Protein AF-A0AA37JH60-F1 (afdb_monomer)

Solvent-accessible surface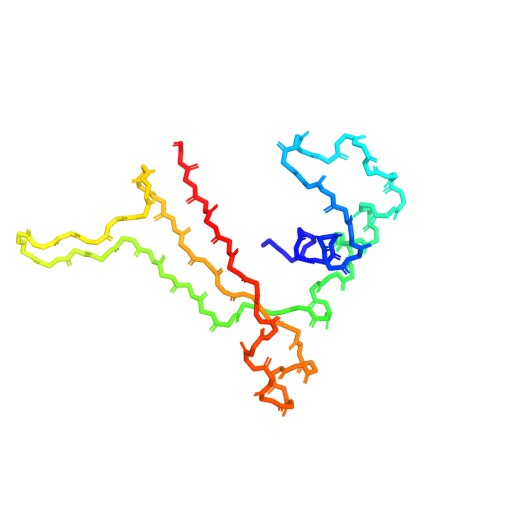 area (backbone atoms only — not comparable to full-atom values): 5062 Å² total; per-residue (Å²): 115,43,31,59,54,47,40,43,76,73,70,50,81,56,92,77,51,67,80,89,51,57,68,72,58,52,51,48,26,67,72,46,19,67,81,45,38,43,81,74,48,75,45,64,66,47,76,58,92,96,43,74,49,64,44,82,52,86,10,35,41,37,34,31,33,38,58,66,36,58,76,70,66,45,72,92,68,53,45,79,44,81,50,60,110

Radius of gyration: 14.91 Å; Cα contacts (8 Å, |Δi|>4): 125; chains: 1; bounding box: 33×31×42 Å

pLDDT: mean 94.72, std 3.54, range [78.69, 98.56]

Mean predicted aligned error: 3.16 Å

InterPro domains:
  IPR015315 Protein of unknown function DUF1963 [PF09234] (25-84)
  IPR035948 YwqG-like superfamily [SSF103032] (29-84)

Organism: NCBI:txid154046

Foldseek 3Di:
DQLVLVCVVVVDDQVVHCPPPDPVSSVCSVVCSVVFKDWPDKDFWDDDDPDIDADDARKIKTKMDTPVCVVVVVSVSIDIDIDHD

Sequence (85 aa):
MFAECDLVNQGYYLGNGWVKIPKEVRQRAEETARDRWMLLFQLDIVEYGDFELMFGNCGHIYFYITKEDLAARRFDRIWLVLQCY

Nearest PDB structures (foldseek):
  1pv5-assembly1_A  TM=8.615E-01  e=5.041E-02  Bacillus subtilis
  3dni-assembly1_A-2  TM=5.118E-01  e=3.784E+00  Bos taurus

Secondary structure (DSSP, 8-state):
-HHHHHHHHTT---EEEETTS-HHHHHHHHHHHHHHEEEEEEE--EEETTEEE-BTTTBEEEEEEEHHHHHTT-GGG-EEEEE--

Structure (mmCIF, N/CA/C/O backbone):
data_AF-A0AA37JH60-F1
#
_entry.id   AF-A0AA37JH60-F1
#
loop_
_atom_site.group_PDB
_atom_site.id
_atom_site.type_symbol
_atom_site.label_atom_id
_atom_site.label_alt_id
_atom_site.label_comp_id
_atom_site.label_asym_id
_atom_site.label_entity_id
_atom_site.label_seq_id
_atom_site.pdbx_PDB_ins_code
_atom_site.Cartn_x
_atom_site.Cartn_y
_atom_site.Cartn_z
_atom_site.occupancy
_atom_site.B_iso_or_equiv
_atom_site.auth_seq_id
_atom_site.auth_comp_id
_atom_site.auth_asym_id
_atom_site.auth_atom_id
_atom_site.pdbx_PDB_model_num
ATOM 1 N N . MET A 1 1 ? 4.145 0.039 4.921 1.00 90.06 1 MET A N 1
ATOM 2 C CA . MET A 1 1 ? 3.156 1.125 5.021 1.00 90.06 1 MET A CA 1
ATOM 3 C C . MET A 1 1 ? 1.774 0.595 5.427 1.00 90.06 1 MET A C 1
ATOM 5 O O . MET A 1 1 ? 0.763 0.893 4.800 1.00 90.06 1 MET A O 1
ATOM 9 N N . PHE A 1 2 ? 1.715 -0.253 6.466 1.00 95.44 2 PHE A N 1
ATOM 10 C CA . PHE A 1 2 ? 0.460 -0.902 6.873 1.00 95.44 2 PHE A CA 1
ATOM 11 C C . PHE A 1 2 ? -0.469 0.068 7.598 1.00 95.44 2 PHE A C 1
ATOM 13 O O . PHE A 1 2 ? -1.668 0.084 7.340 1.00 95.44 2 PHE A O 1
ATOM 20 N N . ALA A 1 3 ? 0.094 0.881 8.491 1.00 95.50 3 ALA A N 1
ATOM 21 C CA . ALA A 1 3 ? -0.662 1.863 9.247 1.00 95.50 3 ALA A CA 1
ATOM 22 C C . ALA A 1 3 ? -1.224 2.957 8.329 1.00 95.50 3 ALA A C 1
ATOM 24 O O . ALA A 1 3 ? -2.367 3.355 8.503 1.00 95.50 3 ALA A O 1
ATOM 25 N N . GLU A 1 4 ? -0.485 3.372 7.297 1.00 94.62 4 GLU A N 1
ATOM 26 C CA . GLU A 1 4 ? -0.979 4.289 6.269 1.00 94.62 4 GLU A CA 1
ATOM 27 C C . GLU A 1 4 ? -2.208 3.719 5.552 1.00 94.62 4 GLU A C 1
ATOM 29 O O . GLU A 1 4 ? -3.230 4.396 5.461 1.00 94.62 4 GLU A O 1
ATOM 34 N N . CYS A 1 5 ? -2.140 2.460 5.099 1.00 95.38 5 CYS A N 1
ATOM 35 C CA . CYS A 1 5 ? -3.282 1.790 4.469 1.00 95.38 5 CYS A CA 1
ATOM 36 C C . CYS A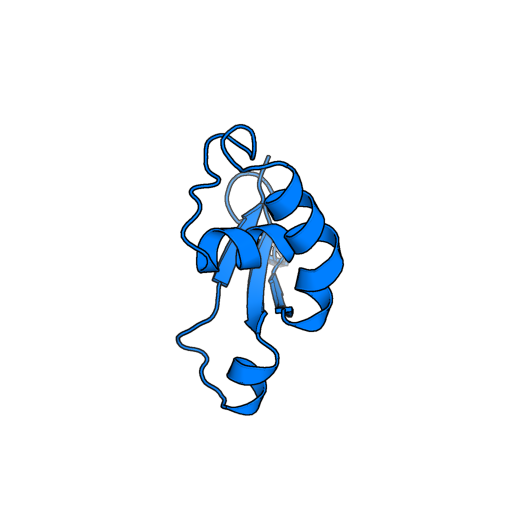 1 5 ? -4.481 1.724 5.422 1.00 95.38 5 CYS A C 1
ATOM 38 O O . CYS A 1 5 ? -5.610 2.009 5.025 1.00 95.38 5 CYS A O 1
ATOM 40 N N . ASP A 1 6 ? -4.240 1.405 6.696 1.00 95.56 6 ASP A N 1
ATOM 41 C CA . ASP A 1 6 ? -5.304 1.320 7.690 1.00 95.56 6 ASP A CA 1
ATOM 42 C C . ASP A 1 6 ? -5.962 2.677 7.969 1.00 95.56 6 ASP A C 1
ATOM 44 O O . ASP A 1 6 ? -7.186 2.768 8.042 1.00 95.56 6 ASP A O 1
ATOM 48 N N . LEU A 1 7 ? -5.168 3.742 8.073 1.00 95.25 7 LEU A N 1
ATOM 49 C CA . LEU A 1 7 ? -5.653 5.097 8.317 1.00 95.25 7 LEU A CA 1
ATOM 50 C C . LEU A 1 7 ? -6.440 5.644 7.123 1.00 95.25 7 LEU A C 1
ATOM 52 O O . LEU A 1 7 ? -7.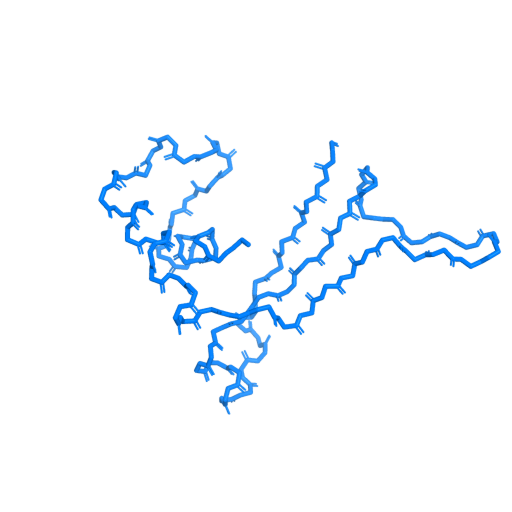519 6.207 7.314 1.00 95.25 7 LEU A O 1
ATOM 56 N N . VAL A 1 8 ? -5.957 5.454 5.892 1.00 93.06 8 VAL A N 1
ATOM 57 C CA . VAL A 1 8 ? -6.700 5.893 4.699 1.00 93.06 8 VAL A CA 1
ATOM 58 C C . VAL A 1 8 ? -8.006 5.115 4.559 1.00 93.06 8 VAL A C 1
ATOM 60 O O . VAL A 1 8 ? -9.041 5.712 4.270 1.00 93.06 8 VAL A O 1
ATOM 63 N N . ASN A 1 9 ? -8.002 3.811 4.843 1.00 92.56 9 ASN A N 1
ATOM 64 C CA . ASN A 1 9 ? -9.214 2.994 4.813 1.00 92.56 9 ASN A CA 1
ATOM 65 C C . ASN A 1 9 ? -10.239 3.400 5.893 1.00 92.56 9 ASN A C 1
ATOM 67 O O . ASN A 1 9 ? -11.438 3.208 5.713 1.00 92.56 9 ASN A O 1
ATOM 71 N N . GLN A 1 10 ? -9.785 4.003 6.997 1.00 93.19 10 GLN A N 1
ATOM 72 C CA . GLN A 1 10 ? -10.643 4.649 8.000 1.00 93.19 10 GLN A CA 1
ATOM 73 C C . GLN A 1 10 ? -11.121 6.058 7.583 1.00 93.19 10 GLN A C 1
ATOM 75 O O . GLN A 1 10 ? -11.899 6.678 8.306 1.00 93.19 10 GLN A O 1
ATOM 80 N N . GLY A 1 11 ? -10.680 6.572 6.430 1.00 94.12 11 GLY A N 1
ATOM 81 C CA . GLY A 1 11 ? -11.075 7.871 5.880 1.00 94.12 11 GLY A CA 1
ATOM 82 C C . GLY A 1 11 ? -10.134 9.033 6.217 1.00 94.12 11 GLY A C 1
ATOM 83 O O . GLY A 1 11 ? -10.482 10.188 5.964 1.00 94.12 11 GLY A O 1
ATOM 84 N N . TYR A 1 12 ? -8.950 8.773 6.780 1.00 94.81 12 TYR A N 1
ATOM 85 C CA . TYR A 1 12 ? -7.989 9.832 7.096 1.00 94.81 12 TYR A CA 1
ATOM 86 C C . TYR A 1 12 ? -7.156 10.243 5.876 1.00 94.81 12 TYR A C 1
ATOM 88 O O . TYR A 1 12 ? -6.580 9.418 5.172 1.00 94.81 12 TYR A O 1
ATOM 96 N N . TYR A 1 13 ? -7.024 11.554 5.666 1.00 91.75 13 TYR A N 1
ATOM 97 C CA . TYR A 1 13 ? -6.139 12.129 4.653 1.00 91.75 13 TYR A CA 1
ATOM 98 C C . TYR A 1 13 ? -4.698 12.246 5.179 1.00 91.75 13 TYR A C 1
ATOM 100 O O . TYR A 1 13 ? -4.454 12.977 6.141 1.00 91.75 13 TYR A O 1
ATOM 108 N N . LEU A 1 14 ? -3.740 11.568 4.530 1.00 90.88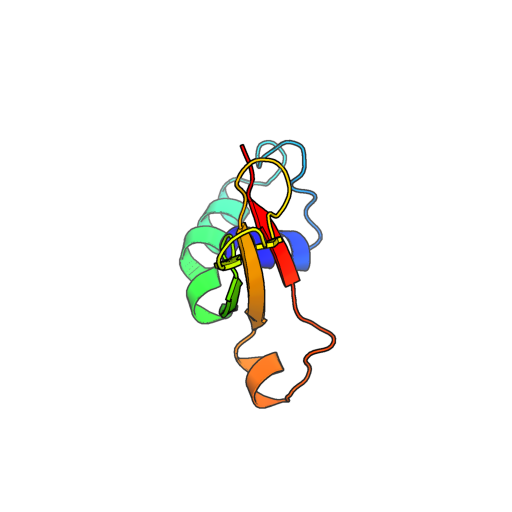 14 LEU A N 1
ATOM 109 C CA . LEU A 1 14 ? -2.334 11.489 4.976 1.00 90.88 14 LEU A CA 1
ATOM 110 C C . LEU A 1 14 ? -1.375 12.471 4.284 1.00 90.88 14 LEU A C 1
ATOM 112 O O . LEU A 1 14 ? -0.216 12.580 4.678 1.00 90.88 14 LEU A O 1
ATOM 116 N N . GLY A 1 15 ? -1.830 13.209 3.269 1.00 78.69 15 GLY A N 1
ATOM 117 C CA . GLY A 1 15 ? -0.974 14.031 2.399 1.00 78.69 15 GLY A CA 1
ATOM 118 C C . GLY A 1 15 ? -0.343 15.279 3.037 1.00 78.69 15 GLY A C 1
ATOM 119 O O . GLY A 1 15 ? 0.291 16.049 2.335 1.00 78.69 15 GLY A O 1
ATOM 120 N N . ASN A 1 16 ? -0.513 15.505 4.342 1.00 85.50 16 ASN A N 1
ATOM 121 C CA . ASN A 1 16 ? 0.240 16.507 5.117 1.00 85.50 16 ASN A CA 1
ATOM 122 C C . ASN A 1 16 ? 0.943 15.844 6.316 1.00 85.50 16 ASN A C 1
ATOM 124 O O . ASN A 1 16 ? 1.042 16.418 7.404 1.00 85.50 16 ASN A O 1
ATOM 128 N N . GLY A 1 17 ? 1.336 14.581 6.147 1.00 87.12 17 GLY A N 1
ATOM 129 C CA . GLY A 1 17 ? 1.738 13.723 7.248 1.00 87.12 17 GLY A CA 1
ATOM 130 C C . GLY A 1 17 ? 0.574 13.438 8.199 1.00 87.12 17 GLY A C 1
ATOM 131 O O . GLY A 1 17 ? -0.603 13.590 7.873 1.00 87.12 17 GLY A O 1
ATOM 132 N N . TRP A 1 18 ? 0.909 13.007 9.411 1.00 91.88 18 TRP A N 1
ATOM 133 C CA . TRP A 1 18 ? -0.063 12.448 10.354 1.00 91.88 18 TRP A CA 1
ATOM 134 C C . TRP A 1 18 ? -0.516 13.444 11.433 1.00 91.88 18 TRP A C 1
ATOM 136 O O . TRP A 1 18 ? -1.135 13.062 12.423 1.00 91.88 18 TRP A O 1
ATOM 146 N N . VAL A 1 19 ? -0.203 14.733 11.267 1.00 89.69 19 VAL A N 1
ATOM 147 C CA . VAL A 1 19 ? -0.397 15.771 12.298 1.00 89.69 19 VAL A CA 1
ATOM 148 C C . VAL A 1 19 ? -1.864 15.907 12.718 1.00 89.69 19 VAL A C 1
ATOM 150 O O . VAL A 1 19 ? -2.152 16.124 13.890 1.00 89.69 19 VAL A O 1
ATOM 153 N N . LYS A 1 20 ? -2.797 15.752 11.772 1.00 91.38 20 LYS A N 1
ATOM 154 C CA . LYS A 1 20 ? -4.243 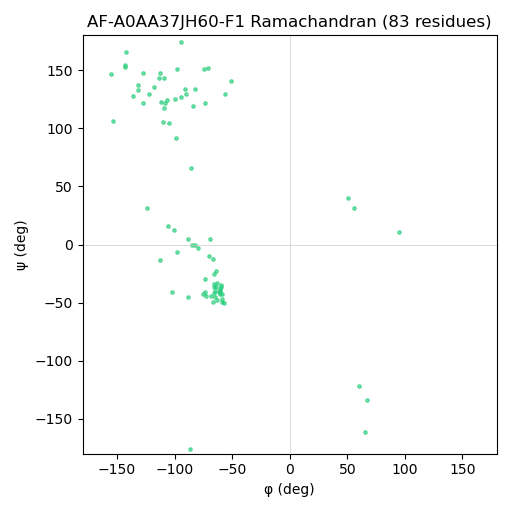15.896 12.014 1.00 91.38 20 LYS A CA 1
ATOM 155 C C . LYS A 1 20 ? -4.915 14.621 12.536 1.00 91.38 20 LYS A C 1
ATOM 157 O O . LYS A 1 20 ? -6.122 14.625 12.757 1.00 91.38 20 LYS A O 1
ATOM 162 N N . ILE A 1 21 ? -4.164 13.535 12.714 1.00 95.06 21 ILE A N 1
ATOM 163 C CA . ILE A 1 21 ? -4.709 12.244 13.134 1.00 95.06 21 ILE A CA 1
ATOM 164 C C . ILE A 1 21 ? -4.592 12.136 14.661 1.00 95.06 21 ILE A C 1
ATOM 166 O O . ILE A 1 21 ? -3.488 12.313 15.197 1.00 95.06 21 ILE A O 1
ATOM 170 N N . PRO A 1 22 ? -5.691 11.830 15.380 1.00 96.19 22 PRO A N 1
ATOM 171 C CA . PRO A 1 22 ? -5.653 11.636 16.826 1.00 96.19 22 PRO A CA 1
ATOM 172 C C . PRO A 1 22 ? -4.562 10.643 17.238 1.00 96.19 22 PRO A C 1
ATOM 174 O O . PRO A 1 22 ? -4.313 9.648 16.552 1.00 96.19 22 PRO A O 1
ATOM 177 N N . LYS A 1 23 ? -3.872 10.922 18.347 1.00 95.62 23 LYS A N 1
ATOM 178 C CA . LYS A 1 23 ? -2.703 10.137 18.774 1.00 95.62 23 LYS A CA 1
ATOM 179 C C . LYS A 1 23 ? -3.066 8.673 19.021 1.00 95.62 23 LYS A C 1
ATOM 181 O O . LYS A 1 23 ? -2.326 7.790 18.604 1.00 95.62 23 LYS A O 1
ATOM 186 N N . GLU A 1 24 ? -4.220 8.426 19.626 1.00 96.62 24 GLU A N 1
ATOM 187 C CA . GLU A 1 24 ? -4.713 7.087 19.952 1.00 96.62 24 GLU A CA 1
ATOM 188 C C . GLU A 1 24 ? -5.014 6.276 18.686 1.00 96.62 24 GLU A C 1
ATOM 190 O O . GLU A 1 24 ? -4.819 5.062 18.652 1.00 96.62 24 GLU A O 1
ATOM 195 N N . VAL A 1 25 ? -5.472 6.948 17.627 1.00 96.62 25 VAL A N 1
ATOM 196 C CA . VAL A 1 25 ? -5.755 6.321 16.331 1.00 96.62 25 VAL A CA 1
ATOM 197 C C . VAL A 1 25 ? -4.454 5.958 15.619 1.00 96.62 25 VAL A C 1
ATOM 199 O O . VAL A 1 25 ? -4.329 4.837 15.131 1.00 96.62 25 VAL A O 1
ATOM 202 N N . ARG A 1 26 ? -3.463 6.863 15.618 1.00 95.75 26 ARG A N 1
ATOM 203 C CA . ARG A 1 26 ? -2.122 6.590 15.069 1.00 95.75 26 ARG A CA 1
ATOM 204 C C . ARG A 1 26 ? -1.479 5.388 15.748 1.00 95.75 26 ARG A C 1
ATOM 206 O O . ARG A 1 26 ? -1.084 4.450 15.066 1.00 95.75 26 ARG A O 1
ATOM 213 N N . GLN A 1 27 ? -1.468 5.393 17.080 1.00 96.31 27 GLN A N 1
ATOM 214 C CA . GLN A 1 27 ? -0.902 4.309 17.875 1.00 96.31 27 GLN A CA 1
ATOM 215 C C . GLN A 1 27 ? -1.590 2.973 17.568 1.00 96.31 27 GLN A C 1
ATOM 217 O O . GLN A 1 27 ? -0.927 1.980 17.286 1.00 96.31 27 GLN A O 1
ATOM 222 N N . ARG A 1 28 ? -2.927 2.951 17.528 1.00 96.50 28 ARG A N 1
ATOM 223 C CA . ARG A 1 28 ? -3.672 1.732 17.189 1.00 96.50 28 ARG A CA 1
ATOM 224 C C . ARG A 1 28 ? -3.356 1.225 15.783 1.00 96.50 28 ARG A C 1
ATOM 226 O O . ARG A 1 28 ? -3.263 0.014 15.586 1.00 96.50 28 ARG A O 1
ATOM 233 N N . ALA A 1 29 ? -3.227 2.119 14.804 1.00 95.94 29 ALA A N 1
ATOM 234 C CA . ALA A 1 29 ? -2.875 1.739 13.440 1.00 95.94 29 ALA A CA 1
ATOM 235 C C . ALA A 1 29 ? -1.461 1.138 13.387 1.00 95.94 29 ALA A C 1
ATOM 237 O O . ALA A 1 29 ? -1.268 0.081 12.792 1.00 95.94 29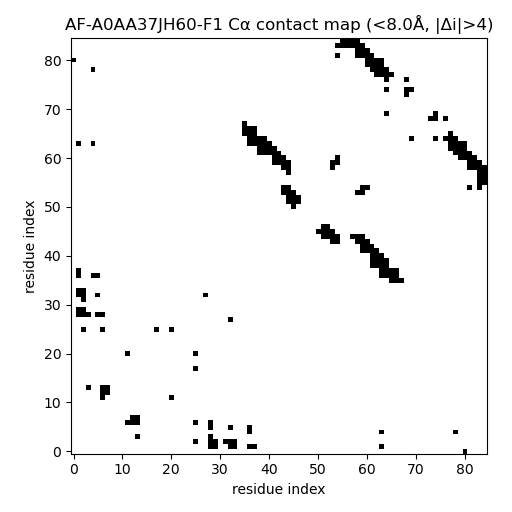 ALA A O 1
ATOM 238 N N . GLU A 1 30 ? -0.490 1.755 14.060 1.00 95.44 30 GLU A N 1
ATOM 239 C CA . GLU A 1 30 ? 0.883 1.245 14.158 1.00 95.44 30 GLU A CA 1
ATOM 240 C C . GLU A 1 30 ? 0.950 -0.140 14.816 1.00 95.44 30 GLU A C 1
ATOM 242 O O . GLU A 1 30 ? 1.654 -1.021 14.317 1.00 95.44 30 GLU A O 1
ATOM 247 N N . GLU A 1 31 ? 0.183 -0.351 15.887 1.00 96.62 31 GLU A N 1
ATOM 248 C CA . GLU A 1 31 ? 0.165 -1.604 16.647 1.00 96.62 31 GLU A CA 1
ATOM 249 C C . GLU A 1 31 ? -0.566 -2.736 15.911 1.00 96.62 31 GLU A C 1
ATOM 251 O O . GLU A 1 31 ? -0.099 -3.871 15.917 1.00 96.62 31 GLU A O 1
ATOM 256 N N . THR A 1 32 ? -1.699 -2.446 15.259 1.00 96.31 32 THR A N 1
ATOM 257 C CA . THR A 1 32 ? -2.642 -3.494 14.812 1.00 96.31 32 THR A CA 1
ATOM 258 C C . THR A 1 32 ? -2.753 -3.651 13.298 1.00 96.31 32 THR A C 1
ATOM 260 O O . THR A 1 32 ? -3.324 -4.633 12.819 1.00 96.31 32 THR A O 1
ATOM 263 N N . ALA A 1 33 ? -2.243 -2.712 12.492 1.00 96.81 33 ALA A N 1
ATOM 264 C CA . ALA A 1 33 ? -2.448 -2.782 11.043 1.00 96.81 33 ALA A CA 1
ATOM 265 C C . ALA A 1 33 ? -1.799 -4.027 10.419 1.00 96.81 33 ALA A C 1
ATOM 267 O O . ALA A 1 33 ? -2.364 -4.602 9.493 1.00 96.81 33 ALA A O 1
ATOM 268 N N . ARG A 1 34 ? -0.663 -4.495 10.954 1.00 95.56 34 ARG A N 1
ATOM 269 C CA . ARG A 1 34 ? 0.034 -5.713 10.488 1.00 95.56 34 ARG A CA 1
ATOM 270 C C . ARG A 1 34 ? -0.784 -6.995 10.682 1.00 95.56 34 ARG A C 1
ATOM 272 O O . ARG A 1 34 ? -0.571 -7.984 9.976 1.00 95.56 34 ARG A O 1
ATOM 279 N N . ASP A 1 35 ? -1.743 -6.984 11.603 1.00 96.12 35 ASP A N 1
ATOM 280 C CA . ASP A 1 35 ? -2.620 -8.131 11.828 1.00 96.12 35 ASP A CA 1
ATOM 281 C C . ASP A 1 35 ? -3.647 -8.278 10.705 1.00 96.12 35 ASP A C 1
ATOM 283 O O . ASP A 1 35 ? -4.026 -9.401 10.367 1.00 96.12 35 ASP A O 1
ATOM 287 N N . ARG A 1 36 ? -4.047 -7.162 10.085 1.00 95.38 36 ARG A N 1
ATOM 288 C CA . ARG A 1 36 ? -5.091 -7.102 9.052 1.00 95.38 36 ARG A CA 1
ATOM 289 C C . ARG A 1 36 ? -4.536 -6.982 7.638 1.00 95.38 36 ARG A C 1
ATOM 291 O O . ARG A 1 36 ? -5.055 -7.629 6.735 1.00 95.38 36 ARG A O 1
ATOM 298 N N . TRP A 1 37 ? -3.496 -6.181 7.447 1.00 97.62 37 TRP A N 1
ATOM 299 C CA . TRP A 1 37 ? -2.911 -5.860 6.148 1.00 97.62 37 TRP A CA 1
ATOM 300 C C . TRP A 1 37 ? -1.682 -6.709 5.843 1.00 97.62 37 TRP A C 1
ATOM 302 O O . TRP A 1 37 ? -0.937 -7.104 6.739 1.00 97.62 37 TRP A O 1
ATOM 312 N N . MET A 1 38 ? -1.436 -6.944 4.558 1.00 97.44 38 MET A N 1
ATOM 313 C CA . MET A 1 38 ? -0.224 -7.589 4.071 1.00 97.44 38 MET A CA 1
ATOM 314 C C . MET A 1 38 ? 0.250 -6.987 2.747 1.00 97.44 38 MET A C 1
ATOM 316 O O . MET A 1 38 ? -0.538 -6.420 1.990 1.00 97.44 38 MET A O 1
ATOM 320 N N . LEU A 1 39 ? 1.555 -7.102 2.491 1.00 97.50 39 LEU A N 1
ATOM 321 C CA . LEU A 1 39 ? 2.150 -6.748 1.207 1.00 97.50 39 LEU A CA 1
ATOM 322 C C . LEU A 1 39 ? 1.773 -7.832 0.193 1.00 97.50 39 LEU A C 1
ATOM 324 O O . LEU A 1 39 ? 2.065 -9.006 0.413 1.00 97.50 39 LEU A O 1
ATOM 328 N N . LEU A 1 40 ? 1.114 -7.430 -0.888 1.00 98.00 40 LEU A N 1
ATOM 329 C CA . LEU A 1 40 ? 0.751 -8.308 -1.996 1.00 98.00 40 LEU A CA 1
ATOM 330 C C . LEU A 1 40 ? 1.869 -8.363 -3.038 1.00 98.00 40 LEU A C 1
ATOM 332 O O . LEU A 1 40 ? 2.219 -9.438 -3.516 1.00 98.00 40 LEU A O 1
ATOM 336 N N . PHE A 1 41 ? 2.416 -7.202 -3.392 1.00 97.62 41 PHE A N 1
ATOM 337 C CA . PHE A 1 41 ? 3.449 -7.078 -4.412 1.00 97.62 41 PHE A CA 1
ATOM 338 C C . PHE A 1 41 ? 4.282 -5.822 -4.170 1.00 97.62 41 PHE A C 1
ATOM 340 O O . PHE A 1 41 ? 3.763 -4.808 -3.703 1.00 97.62 41 PHE A O 1
ATOM 347 N N . GLN A 1 42 ? 5.563 -5.891 -4.505 1.00 96.44 42 GLN A N 1
ATOM 348 C CA . GLN A 1 42 ? 6.469 -4.752 -4.540 1.00 96.44 42 GLN A CA 1
ATOM 349 C C . GLN A 1 42 ? 7.219 -4.795 -5.865 1.00 96.44 42 GLN A C 1
ATOM 351 O O . GLN A 1 42 ? 7.675 -5.864 -6.275 1.00 96.44 42 GLN A O 1
ATOM 356 N N . LEU A 1 43 ? 7.357 -3.632 -6.498 1.00 96.12 43 LEU A N 1
ATOM 357 C CA . LEU A 1 43 ? 8.204 -3.457 -7.666 1.00 96.12 43 LEU A CA 1
ATOM 358 C C . LEU A 1 43 ? 9.151 -2.289 -7.429 1.00 96.12 43 LEU A C 1
ATOM 360 O O . LEU A 1 43 ? 8.727 -1.166 -7.141 1.00 96.12 43 LEU A O 1
ATOM 364 N N . ASP A 1 44 ? 10.430 -2.616 -7.517 1.00 93.50 44 ASP A N 1
ATOM 365 C CA . ASP A 1 44 ? 11.533 -1.669 -7.514 1.00 93.50 44 ASP A CA 1
ATOM 366 C C . ASP A 1 44 ? 11.799 -1.169 -8.948 1.00 93.50 44 ASP A C 1
ATOM 368 O O . ASP A 1 44 ? 11.078 -1.527 -9.885 1.00 93.50 44 ASP A O 1
ATOM 372 N N . ILE A 1 45 ? 12.839 -0.363 -9.123 1.00 93.44 45 ILE A N 1
ATOM 373 C CA . ILE A 1 45 ? 13.399 -0.011 -10.418 1.00 93.44 45 ILE A CA 1
ATOM 374 C C . ILE A 1 45 ? 13.777 -1.309 -11.143 1.00 93.44 45 ILE A C 1
ATOM 376 O O . ILE A 1 45 ? 14.431 -2.193 -10.583 1.00 93.44 45 ILE A O 1
ATOM 380 N N . VAL A 1 46 ? 13.329 -1.441 -12.391 1.00 94.50 46 VAL A N 1
ATOM 381 C CA . VAL A 1 46 ? 13.675 -2.581 -13.248 1.00 94.50 46 VAL A CA 1
ATOM 382 C C . VAL A 1 46 ? 14.614 -2.099 -14.337 1.00 94.50 46 VAL A C 1
ATOM 384 O O . VAL A 1 46 ? 14.216 -1.299 -15.179 1.00 94.50 46 VAL A O 1
ATOM 387 N N . GLU A 1 47 ? 15.829 -2.634 -14.349 1.00 95.38 47 GLU A N 1
ATOM 388 C CA . GLU A 1 47 ? 16.865 -2.289 -15.321 1.00 95.38 47 GLU A CA 1
ATOM 389 C C . GLU A 1 47 ? 17.259 -3.519 -16.147 1.00 95.38 47 GLU A C 1
ATOM 391 O O . GLU A 1 47 ? 17.455 -4.615 -15.610 1.00 95.38 47 GLU A O 1
ATOM 396 N N . TYR A 1 48 ? 17.384 -3.352 -17.465 1.00 96.25 48 TYR A N 1
ATOM 397 C CA . TYR A 1 48 ? 17.928 -4.378 -18.355 1.00 96.25 48 TYR A CA 1
ATOM 398 C C . TYR A 1 48 ? 18.557 -3.761 -19.610 1.00 96.25 48 TYR A C 1
ATOM 400 O O . TYR A 1 48 ? 17.857 -3.338 -20.530 1.00 96.25 48 TYR A O 1
ATOM 408 N N . GLY A 1 49 ? 19.890 -3.751 -19.679 1.00 95.94 49 GLY A N 1
ATOM 409 C CA . GLY A 1 49 ? 20.606 -3.077 -20.765 1.00 95.94 49 GLY A CA 1
ATOM 410 C C . GLY A 1 49 ? 20.276 -1.584 -20.771 1.00 95.94 49 GLY A C 1
ATOM 411 O O . GLY A 1 49 ? 20.453 -0.924 -19.754 1.00 95.94 49 GLY A O 1
ATOM 412 N N . ASP A 1 50 ? 19.746 -1.089 -21.889 1.00 96.44 50 ASP A N 1
ATOM 413 C CA . ASP A 1 50 ? 19.322 0.311 -22.041 1.00 96.44 50 ASP A CA 1
ATOM 414 C C . ASP A 1 50 ? 17.862 0.557 -21.596 1.00 96.44 50 ASP A C 1
ATOM 416 O O . ASP A 1 50 ? 17.326 1.650 -21.785 1.00 96.44 50 ASP A O 1
ATOM 420 N N . PHE A 1 51 ? 17.181 -0.460 -21.053 1.00 96.56 51 PHE A N 1
ATOM 421 C CA . PHE A 1 51 ? 15.834 -0.328 -20.499 1.00 96.56 51 PHE A CA 1
ATOM 422 C C . PHE A 1 51 ? 15.883 0.008 -19.009 1.00 96.56 51 PHE A C 1
ATOM 424 O O . PHE A 1 51 ? 16.544 -0.687 -18.238 1.00 96.56 51 PHE A O 1
ATOM 431 N N . GLU A 1 52 ? 15.082 0.994 -18.611 1.00 94.94 52 GLU A N 1
ATOM 432 C CA . GLU A 1 52 ? 14.820 1.350 -17.220 1.00 94.94 52 GLU A CA 1
ATOM 433 C C . GLU A 1 52 ? 13.318 1.612 -17.030 1.00 94.94 52 GLU A C 1
ATOM 435 O O . GLU A 1 52 ? 12.705 2.406 -17.750 1.00 94.94 52 GLU A O 1
ATOM 440 N N . LEU A 1 53 ? 12.721 0.953 -16.040 1.00 94.94 53 LEU A N 1
ATOM 441 C CA . LEU A 1 53 ? 11.414 1.302 -15.495 1.00 94.94 53 LEU A CA 1
ATOM 442 C C . LEU A 1 53 ? 11.619 1.858 -14.090 1.00 94.94 53 LEU A C 1
ATOM 444 O O . LEU A 1 53 ? 11.848 1.101 -13.149 1.00 94.94 53 LEU A O 1
ATOM 448 N N . MET A 1 54 ? 11.493 3.175 -13.964 1.00 94.25 54 MET A N 1
ATOM 449 C CA . MET A 1 54 ? 11.601 3.909 -12.706 1.00 94.25 54 MET A CA 1
ATOM 450 C C . MET A 1 54 ? 10.253 4.532 -12.329 1.00 94.25 54 MET A C 1
ATOM 452 O O . MET A 1 54 ? 9.517 5.033 -13.183 1.00 94.25 54 MET A O 1
ATOM 456 N N . PHE A 1 55 ? 9.937 4.546 -11.033 1.00 94.31 55 PHE A N 1
ATOM 457 C CA . PHE A 1 55 ? 8.736 5.194 -10.510 1.00 94.31 55 PHE A CA 1
ATOM 458 C C . PHE A 1 55 ? 9.086 6.510 -9.812 1.00 94.31 55 PHE A C 1
ATOM 460 O O . PHE A 1 55 ? 9.588 6.520 -8.691 1.00 94.31 55 PHE A O 1
ATOM 467 N N . GLY A 1 56 ? 8.802 7.640 -10.460 1.00 92.56 56 GLY A N 1
ATOM 468 C CA . GLY A 1 56 ? 9.178 8.955 -9.935 1.00 92.56 56 GLY A CA 1
ATOM 469 C C . GLY A 1 56 ? 10.697 9.140 -9.930 1.00 92.56 56 GLY A C 1
ATOM 470 O O . GLY A 1 56 ? 11.350 8.844 -10.922 1.00 92.56 56 GLY A O 1
ATOM 471 N N . ASN A 1 57 ? 11.246 9.639 -8.822 1.00 91.12 57 ASN A N 1
ATOM 472 C CA . ASN A 1 57 ? 12.682 9.843 -8.631 1.00 91.12 57 ASN A CA 1
ATOM 473 C C . ASN A 1 57 ? 13.279 8.676 -7.829 1.00 91.12 57 ASN A C 1
ATOM 475 O O . ASN A 1 57 ? 13.234 8.682 -6.596 1.00 91.12 57 ASN A O 1
ATOM 479 N N . CYS A 1 58 ? 13.757 7.652 -8.539 1.00 91.25 58 CYS A N 1
ATOM 480 C CA . CYS A 1 58 ? 14.286 6.402 -7.981 1.00 91.25 58 CYS A CA 1
ATOM 481 C C . CYS A 1 58 ? 13.348 5.741 -6.954 1.00 91.25 58 CYS A C 1
ATOM 483 O O . CYS A 1 58 ? 13.786 5.292 -5.896 1.00 91.25 58 CYS A O 1
ATOM 485 N N . GLY A 1 59 ? 12.041 5.765 -7.219 1.00 92.94 59 GLY A N 1
ATOM 486 C CA . GLY A 1 59 ? 11.029 5.287 -6.286 1.00 92.94 59 GLY A CA 1
ATOM 487 C C . GLY A 1 59 ? 10.590 3.843 -6.505 1.00 92.94 59 GLY A C 1
ATOM 488 O O . GLY A 1 59 ? 10.923 3.191 -7.495 1.00 92.94 59 GLY A O 1
ATOM 489 N N . HIS A 1 60 ? 9.764 3.380 -5.570 1.00 94.00 60 HIS A N 1
ATOM 490 C CA . HIS A 1 60 ? 9.224 2.026 -5.511 1.00 94.00 60 HIS A CA 1
ATOM 491 C C . HIS A 1 60 ? 7.704 2.061 -5.383 1.00 94.00 60 HIS A C 1
ATOM 493 O O . HIS A 1 60 ? 7.143 2.933 -4.706 1.00 94.00 60 HIS A O 1
ATOM 499 N N . ILE A 1 61 ? 7.043 1.063 -5.967 1.00 96.38 61 ILE A N 1
ATOM 500 C CA . ILE A 1 61 ? 5.609 0.851 -5.779 1.00 96.38 61 ILE A CA 1
ATOM 501 C C . ILE A 1 61 ? 5.330 -0.385 -4.932 1.00 96.38 61 ILE A C 1
ATOM 503 O O . ILE A 1 61 ? 5.989 -1.420 -5.046 1.00 96.38 61 ILE A O 1
ATOM 507 N N . TYR A 1 62 ? 4.298 -0.277 -4.105 1.00 97.25 62 TYR A N 1
ATOM 508 C CA . TYR A 1 62 ? 3.845 -1.330 -3.208 1.00 97.25 62 TYR A CA 1
ATOM 509 C C . TYR A 1 62 ? 2.339 -1.492 -3.337 1.00 97.25 62 TYR A C 1
ATOM 511 O O . TYR A 1 62 ? 1.598 -0.513 -3.266 1.00 97.25 62 TYR A O 1
ATOM 519 N N . PHE A 1 63 ? 1.883 -2.731 -3.456 1.00 97.81 63 PHE A N 1
ATOM 520 C CA . PHE A 1 63 ? 0.474 -3.081 -3.385 1.00 97.81 63 PHE A CA 1
ATOM 521 C C . PHE A 1 63 ? 0.202 -3.773 -2.059 1.00 97.81 63 PHE A C 1
ATOM 523 O O . PHE A 1 63 ? 0.816 -4.792 -1.740 1.00 97.81 63 PHE A O 1
ATOM 530 N N . TYR A 1 64 ? -0.741 -3.234 -1.301 1.00 98.19 64 TYR A N 1
ATOM 531 C CA . TYR A 1 64 ? -1.204 -3.788 -0.039 1.00 98.19 64 TYR A CA 1
ATOM 532 C C . TYR A 1 64 ? -2.645 -4.272 -0.163 1.00 98.19 64 TYR A C 1
ATOM 534 O O . TYR A 1 64 ? -3.452 -3.705 -0.897 1.00 98.19 64 TYR A O 1
ATOM 542 N N . ILE A 1 65 ? -2.974 -5.323 0.580 1.00 98.31 65 ILE A N 1
ATOM 543 C CA . ILE A 1 65 ? -4.314 -5.910 0.637 1.00 98.31 65 ILE A CA 1
ATOM 544 C C . ILE A 1 65 ? -4.604 -6.367 2.067 1.00 98.31 65 ILE A C 1
ATOM 546 O O . ILE A 1 65 ? -3.679 -6.696 2.816 1.00 98.31 65 ILE A O 1
ATOM 550 N N . THR A 1 66 ? -5.873 -6.400 2.471 1.00 97.81 66 THR A N 1
ATOM 551 C CA . THR A 1 66 ? -6.238 -7.061 3.728 1.00 97.81 66 THR A CA 1
ATOM 552 C C . THR A 1 66 ? -6.179 -8.582 3.561 1.00 97.81 66 THR A C 1
ATOM 554 O O . THR A 1 66 ? -6.410 -9.118 2.475 1.00 97.81 66 THR A O 1
ATOM 557 N N . LYS A 1 67 ? -5.891 -9.315 4.640 1.00 97.38 67 LYS A N 1
ATOM 558 C CA . LYS A 1 67 ? -5.902 -10.788 4.630 1.00 97.38 67 LYS A CA 1
ATOM 559 C C . LYS A 1 67 ? -7.280 -11.342 4.246 1.00 97.38 67 LYS A C 1
ATOM 561 O O . LY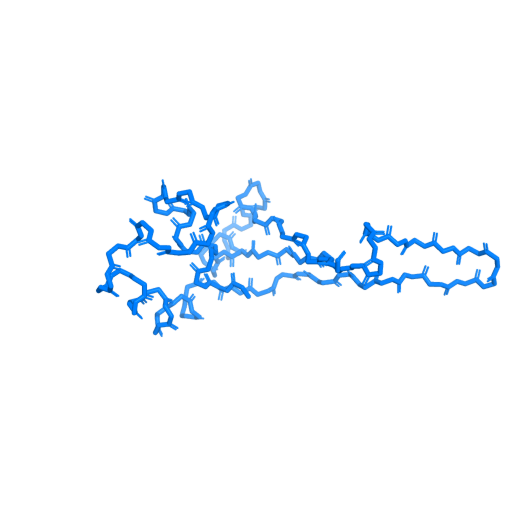S A 1 67 ? -7.360 -12.357 3.560 1.00 97.38 67 LYS A O 1
ATOM 566 N N . GLU A 1 68 ? -8.352 -10.663 4.657 1.00 97.75 68 GLU A N 1
ATOM 567 C CA . GLU A 1 68 ? -9.731 -11.020 4.306 1.00 97.75 68 GLU A CA 1
ATOM 568 C C . GLU A 1 68 ? -9.998 -10.837 2.807 1.00 97.7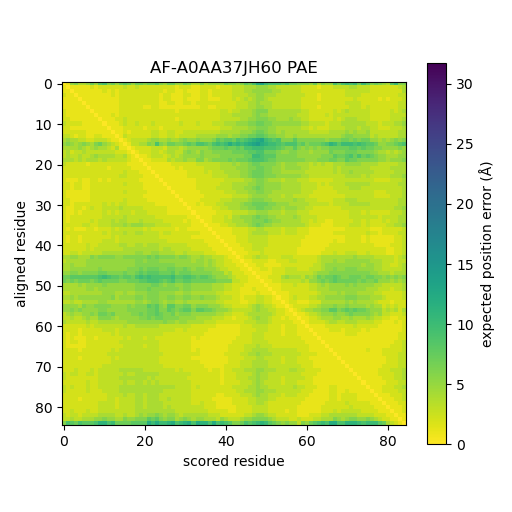5 68 GLU A C 1
ATOM 570 O O . GLU A 1 68 ? -10.489 -11.756 2.152 1.00 97.75 68 GLU A O 1
ATOM 575 N N . ASP A 1 69 ? -9.638 -9.680 2.242 1.00 98.19 69 ASP A N 1
ATOM 576 C CA . ASP A 1 69 ? -9.822 -9.406 0.814 1.00 98.19 69 ASP A CA 1
ATOM 577 C C . ASP A 1 69 ? -8.982 -10.343 -0.051 1.00 98.19 69 ASP A C 1
ATOM 579 O O . ASP A 1 69 ? -9.461 -10.802 -1.088 1.00 98.19 69 ASP A O 1
ATOM 583 N N . LEU A 1 70 ? -7.772 -10.695 0.394 1.00 98.25 70 LEU A N 1
ATOM 584 C CA . LEU A 1 70 ? -6.950 -11.685 -0.293 1.00 98.25 70 LEU A CA 1
ATOM 585 C C . LEU A 1 70 ? -7.617 -13.065 -0.295 1.00 98.25 70 LEU A C 1
ATOM 587 O O . LEU A 1 70 ? -7.717 -13.692 -1.351 1.00 98.25 70 LEU A O 1
ATOM 591 N N . ALA A 1 71 ? -8.109 -13.526 0.859 1.00 98.19 71 ALA A N 1
ATOM 592 C CA . ALA A 1 71 ? -8.807 -14.807 0.966 1.00 98.19 71 ALA A CA 1
ATOM 593 C C . ALA A 1 71 ? -10.068 -14.846 0.084 1.00 98.19 71 ALA A C 1
ATOM 595 O O . ALA A 1 71 ? -10.344 -15.855 -0.566 1.00 98.19 71 ALA A O 1
ATOM 596 N N . ALA A 1 72 ? -10.792 -13.727 0.007 1.00 98.56 72 ALA A N 1
ATOM 597 C CA . ALA A 1 72 ? -11.975 -13.559 -0.833 1.00 98.56 72 ALA A CA 1
ATOM 598 C C . ALA A 1 72 ? -11.662 -13.204 -2.303 1.00 98.56 72 ALA A C 1
ATOM 600 O O . ALA A 1 72 ? -12.591 -13.053 -3.095 1.00 98.56 72 ALA A O 1
ATOM 601 N N . ARG A 1 73 ? -10.381 -13.075 -2.684 1.00 98.06 73 ARG A N 1
ATOM 602 C CA . ARG A 1 73 ? -9.915 -12.677 -4.028 1.00 98.06 73 ARG A CA 1
ATOM 603 C C . ARG A 1 73 ? -10.478 -11.330 -4.516 1.00 98.06 73 ARG A C 1
ATOM 605 O O . ARG A 1 73 ? -10.662 -11.132 -5.716 1.00 98.06 73 ARG A O 1
ATOM 612 N N . ARG A 1 74 ? -10.731 -10.394 -3.600 1.00 98.12 74 ARG A N 1
ATOM 613 C CA . ARG A 1 74 ? -11.242 -9.039 -3.880 1.00 98.12 74 ARG A CA 1
ATOM 614 C C . ARG A 1 74 ? -10.096 -8.081 -4.211 1.00 98.12 74 ARG A C 1
ATOM 616 O O . ARG A 1 74 ? -9.778 -7.168 -3.452 1.00 98.12 74 ARG A O 1
ATOM 623 N N . PHE A 1 75 ? -9.423 -8.332 -5.333 1.00 97.44 75 PHE A N 1
ATOM 624 C CA . PHE A 1 75 ? -8.262 -7.542 -5.766 1.00 97.44 75 PHE A CA 1
ATOM 625 C C . PHE A 1 75 ? -8.618 -6.120 -6.232 1.00 97.44 75 PHE A C 1
ATOM 627 O O . PHE A 1 75 ? -7.733 -5.289 -6.395 1.00 97.44 75 PHE A O 1
ATOM 634 N N . ASP A 1 76 ? -9.903 -5.809 -6.390 1.00 96.81 76 ASP A N 1
ATOM 635 C CA . ASP A 1 76 ? -10.414 -4.453 -6.604 1.00 96.81 76 ASP A CA 1
ATOM 636 C C . ASP A 1 76 ? -10.224 -3.530 -5.383 1.00 96.81 76 ASP A C 1
ATOM 638 O O . ASP A 1 76 ? -10.360 -2.316 -5.507 1.00 96.81 76 ASP A O 1
ATOM 642 N N . ARG A 1 77 ? -9.880 -4.088 -4.213 1.00 95.38 77 ARG A N 1
ATOM 643 C CA . ARG A 1 77 ? -9.725 -3.363 -2.938 1.00 95.38 77 ARG A CA 1
ATOM 644 C C . ARG A 1 77 ? -8.273 -3.167 -2.495 1.00 95.38 77 ARG A C 1
ATOM 646 O O . ARG A 1 77 ? -8.011 -2.894 -1.324 1.00 95.38 77 ARG A O 1
ATOM 653 N N . ILE A 1 78 ? -7.318 -3.350 -3.403 1.00 96.19 78 ILE A N 1
ATOM 654 C CA . ILE A 1 78 ? -5.898 -3.139 -3.103 1.00 96.19 78 ILE A CA 1
ATOM 655 C C . ILE A 1 78 ? -5.569 -1.654 -2.936 1.00 96.19 78 ILE A C 1
ATOM 657 O O . ILE A 1 78 ? -6.170 -0.788 -3.567 1.00 96.19 78 ILE A O 1
ATOM 661 N N . TRP A 1 79 ? -4.542 -1.379 -2.138 1.00 95.81 79 TRP A N 1
ATOM 662 C CA . TRP A 1 79 ? -3.951 -0.053 -1.998 1.00 95.81 79 TRP A CA 1
ATOM 663 C C . TRP A 1 79 ? -2.579 -0.006 -2.656 1.00 95.81 79 TRP A C 1
ATOM 665 O O . TRP A 1 79 ? -1.683 -0.758 -2.277 1.00 95.81 79 TRP A O 1
ATOM 675 N N . LEU A 1 80 ? -2.421 0.894 -3.625 1.00 94.94 80 LEU A N 1
ATOM 676 C CA . LEU A 1 80 ? -1.138 1.224 -4.236 1.00 94.94 80 LEU A CA 1
ATOM 677 C C . LEU A 1 80 ? -0.490 2.374 -3.465 1.00 94.94 80 LEU A C 1
ATOM 679 O O . LEU A 1 80 ? -1.111 3.420 -3.271 1.00 94.94 80 LEU A O 1
ATOM 683 N N . VAL A 1 81 ? 0.771 2.200 -3.083 1.00 93.69 81 VAL A N 1
ATOM 684 C CA . VAL A 1 81 ? 1.594 3.266 -2.519 1.00 93.69 81 VAL A CA 1
ATOM 685 C C . VAL A 1 81 ? 2.851 3.452 -3.356 1.00 93.69 81 VAL A C 1
ATOM 687 O O . VAL A 1 81 ? 3.555 2.483 -3.634 1.00 93.69 81 VAL A O 1
ATOM 690 N N . LEU A 1 82 ? 3.126 4.702 -3.732 1.00 93.44 82 LEU A N 1
ATOM 691 C CA . LEU A 1 82 ? 4.384 5.141 -4.330 1.00 93.44 82 LEU A CA 1
ATOM 692 C C . LEU A 1 82 ? 5.243 5.798 -3.246 1.00 93.44 82 LEU A C 1
ATOM 694 O O . LEU A 1 82 ? 4.797 6.743 -2.596 1.00 93.44 82 LEU A O 1
ATOM 698 N N . GLN A 1 83 ? 6.473 5.321 -3.080 1.00 90.62 83 GLN A N 1
ATOM 699 C CA . GLN A 1 83 ? 7.508 5.976 -2.283 1.00 90.62 83 GLN A CA 1
ATOM 700 C C . GLN A 1 83 ? 8.604 6.463 -3.231 1.00 90.62 83 GLN A C 1
ATOM 702 O O . GLN A 1 83 ? 9.180 5.650 -3.945 1.00 90.62 83 GLN A O 1
ATOM 707 N N . CYS A 1 84 ? 8.914 7.757 -3.226 1.00 91.44 84 CYS A N 1
ATOM 708 C CA . CYS A 1 84 ? 10.002 8.345 -4.013 1.00 91.44 84 CYS A CA 1
ATOM 709 C C . CYS A 1 84 ? 10.7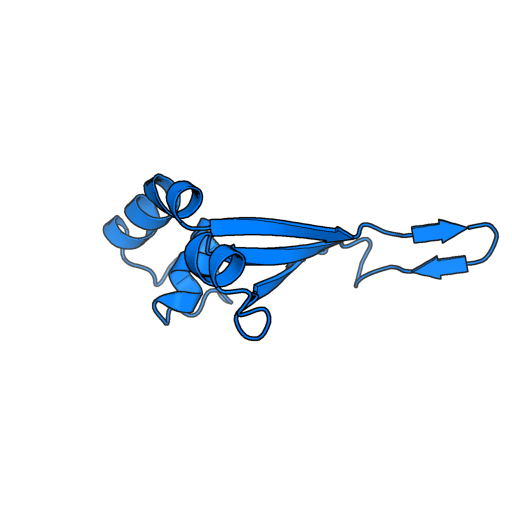17 9.454 -3.222 1.00 91.44 84 CYS A C 1
ATOM 711 O O . CYS A 1 84 ? 10.194 9.902 -2.197 1.00 91.44 84 CYS A O 1
ATOM 713 N N . TYR A 1 85 ? 11.899 9.861 -3.696 1.00 79.06 85 TYR A N 1
ATOM 714 C CA . TYR A 1 85 ? 12.716 10.935 -3.112 1.00 79.06 85 TYR A CA 1
ATOM 715 C C . TYR A 1 85 ? 12.292 12.335 -3.551 1.00 79.06 85 TYR A C 1
ATOM 717 O O . TYR A 1 85 ? 11.992 12.509 -4.756 1.00 79.06 85 TYR A O 1
#